Protein AF-A0A3N9XNX9-F1 (afdb_monomer)

Secondary structure (DSSP, 8-state):
-BPPPSSTT--S-EEEESS-B-SSSBPPHHHHTT-EEEPPPGGGTT--EEEEE---SS-GGGG--B---TTT-TT--S----HHHHHHHHHHHHHHHHHTT--HHHHHHHT--SSS---GGG--HHHHHHHHHHHHHTTS---

Structure (mmCIF, N/CA/C/O backbone):
data_AF-A0A3N9XNX9-F1
#
_entry.id   AF-A0A3N9XNX9-F1
#
loop_
_atom_site.group_PDB
_atom_site.id
_atom_site.type_symbol
_atom_site.label_atom_id
_atom_site.label_alt_id
_atom_site.label_comp_id
_atom_site.label_asym_id
_atom_site.label_entity_id
_atom_site.label_seq_id
_atom_site.pdbx_PDB_ins_code
_atom_site.Cartn_x
_atom_site.Cartn_y
_atom_site.Cartn_z
_atom_site.occupancy
_atom_site.B_iso_or_equiv
_atom_site.auth_seq_id
_atom_site.auth_comp_id
_atom_site.auth_asym_id
_atom_site.auth_atom_id
_atom_site.pdbx_PDB_model_num
ATOM 1 N N . TYR A 1 1 ? -9.233 4.924 5.761 1.00 97.06 1 TYR A N 1
ATOM 2 C CA . TYR A 1 1 ? -8.305 3.836 6.121 1.00 97.06 1 TYR A CA 1
ATOM 3 C C . TYR A 1 1 ? -7.040 3.994 5.300 1.00 97.06 1 TYR A C 1
ATOM 5 O O . TYR A 1 1 ? -7.146 4.123 4.087 1.00 97.06 1 TYR A O 1
ATOM 13 N N . MET A 1 2 ? -5.876 4.042 5.941 1.00 97.00 2 MET A N 1
ATOM 14 C CA . MET A 1 2 ? -4.571 4.195 5.297 1.00 97.00 2 MET A CA 1
ATOM 15 C C . MET A 1 2 ? -3.632 3.122 5.848 1.00 97.00 2 MET A C 1
ATOM 17 O O . MET A 1 2 ? -3.265 3.164 7.021 1.00 97.00 2 MET A O 1
ATOM 21 N N . ARG A 1 3 ? -3.266 2.141 5.018 1.00 97.69 3 ARG A N 1
ATOM 22 C CA . ARG A 1 3 ? -2.385 1.036 5.412 1.00 97.69 3 ARG A CA 1
ATOM 23 C C . ARG A 1 3 ? -0.923 1.442 5.252 1.00 97.69 3 ARG A C 1
ATOM 25 O O . ARG A 1 3 ? -0.483 1.726 4.139 1.00 97.69 3 ARG A O 1
ATOM 32 N N . ALA A 1 4 ? -0.181 1.440 6.353 1.00 97.44 4 ALA A N 1
ATOM 33 C CA . ALA A 1 4 ? 1.266 1.611 6.325 1.00 97.44 4 ALA A CA 1
ATOM 34 C C . ALA A 1 4 ? 1.973 0.283 5.990 1.00 97.44 4 ALA A C 1
ATOM 36 O O . ALA A 1 4 ? 1.362 -0.787 6.095 1.00 97.44 4 ALA A O 1
ATOM 37 N N . PRO A 1 5 ? 3.262 0.329 5.605 1.00 97.56 5 PRO A N 1
ATOM 38 C CA . PRO A 1 5 ? 4.096 -0.865 5.527 1.00 97.56 5 PRO A CA 1
ATOM 39 C C . PRO A 1 5 ? 4.053 -1.655 6.839 1.00 97.56 5 PRO A C 1
ATOM 41 O O . PRO A 1 5 ? 3.893 -1.075 7.916 1.00 97.56 5 PRO A O 1
ATOM 44 N N . ALA A 1 6 ? 4.197 -2.977 6.758 1.00 97.31 6 ALA A N 1
ATOM 45 C CA . ALA A 1 6 ? 4.159 -3.830 7.946 1.00 97.31 6 ALA A CA 1
ATOM 46 C C . ALA A 1 6 ? 5.375 -3.624 8.860 1.00 97.31 6 ALA A C 1
ATOM 48 O O . ALA A 1 6 ? 5.274 -3.822 10.071 1.00 97.31 6 ALA A O 1
ATOM 49 N N . THR A 1 7 ? 6.502 -3.227 8.274 1.00 96.56 7 THR A N 1
ATOM 50 C CA . THR A 1 7 ? 7.818 -3.167 8.910 1.00 96.56 7 THR A CA 1
ATOM 51 C C . THR A 1 7 ? 8.558 -1.877 8.553 1.00 96.56 7 THR A C 1
ATOM 53 O O . THR A 1 7 ? 8.270 -1.208 7.556 1.00 96.56 7 THR A O 1
ATOM 56 N N . ALA A 1 8 ? 9.519 -1.503 9.403 1.00 95.44 8 ALA A N 1
ATOM 57 C CA . ALA A 1 8 ? 10.254 -0.242 9.295 1.00 95.44 8 ALA A CA 1
ATOM 58 C C . ALA A 1 8 ? 11.191 -0.170 8.080 1.00 95.44 8 ALA A C 1
ATOM 60 O O . ALA A 1 8 ? 11.553 0.924 7.664 1.00 95.44 8 ALA A O 1
ATOM 61 N N . ASP A 1 9 ? 11.569 -1.303 7.500 1.00 94.88 9 ASP A N 1
ATOM 62 C CA . ASP A 1 9 ? 12.345 -1.384 6.259 1.00 94.88 9 ASP A CA 1
ATOM 63 C C . ASP A 1 9 ? 11.532 -0.995 5.012 1.00 94.88 9 ASP A C 1
ATOM 65 O O . ASP A 1 9 ? 12.126 -0.730 3.969 1.00 94.88 9 ASP A O 1
ATOM 69 N N . ASN A 1 10 ? 10.193 -0.930 5.110 1.00 95.38 10 ASN A N 1
ATOM 70 C CA . ASN A 1 10 ? 9.289 -0.551 4.019 1.00 95.38 10 ASN A CA 1
ATOM 71 C C . ASN A 1 10 ? 9.566 -1.336 2.721 1.00 95.38 10 ASN A C 1
ATOM 73 O O . ASN A 1 10 ? 9.466 -0.797 1.620 1.00 95.38 10 ASN A O 1
ATOM 77 N N . SER A 1 11 ? 9.929 -2.608 2.860 1.00 95.06 11 SER A N 1
ATOM 78 C CA . SER A 1 11 ? 10.398 -3.456 1.768 1.00 95.06 11 SER A CA 1
ATOM 79 C C . SER A 1 11 ? 9.516 -4.704 1.621 1.00 95.06 11 SER A C 1
ATOM 81 O O . SER A 1 11 ? 8.863 -5.091 2.589 1.00 95.06 11 SER A O 1
ATOM 83 N N . PRO A 1 12 ? 9.456 -5.328 0.429 1.00 96.38 12 PRO A N 1
ATOM 84 C CA . PRO A 1 12 ? 10.044 -4.878 -0.838 1.00 96.38 12 PRO A CA 1
ATOM 85 C C . PRO A 1 12 ? 9.286 -3.688 -1.455 1.00 96.38 12 PRO A C 1
ATOM 87 O O . PRO A 1 12 ? 8.062 -3.709 -1.581 1.00 96.38 12 PRO A O 1
ATOM 90 N N . LEU A 1 13 ? 10.014 -2.655 -1.888 1.00 95.62 13 LEU A N 1
ATOM 91 C CA . LEU A 1 13 ? 9.463 -1.478 -2.566 1.00 95.62 13 LEU A CA 1
ATOM 92 C C . LEU A 1 13 ? 9.927 -1.454 -4.021 1.00 95.62 13 LEU A C 1
ATOM 94 O O . LEU A 1 13 ? 11.114 -1.297 -4.288 1.00 95.62 13 LEU A O 1
ATOM 98 N N . LEU A 1 14 ? 8.987 -1.605 -4.951 1.00 96.44 14 LEU A N 1
ATOM 99 C CA . LEU A 1 14 ? 9.275 -1.730 -6.378 1.00 96.44 14 LEU A CA 1
ATOM 100 C C . LEU A 1 14 ? 8.372 -0.800 -7.186 1.00 96.44 14 LEU A C 1
ATOM 102 O O . LEU A 1 14 ? 7.168 -0.716 -6.929 1.00 96.44 14 LEU A O 1
ATOM 106 N N . GLU A 1 15 ? 8.942 -0.159 -8.197 1.00 95.31 15 GLU A N 1
ATOM 107 C CA . GLU A 1 15 ? 8.213 0.640 -9.179 1.00 95.31 15 GLU A CA 1
ATOM 108 C C . GLU A 1 15 ? 8.046 -0.141 -10.477 1.00 95.31 15 GLU A C 1
ATOM 110 O O . GLU A 1 15 ? 8.951 -0.855 -10.899 1.00 95.31 15 GLU A O 1
ATOM 115 N N . HIS A 1 16 ? 6.880 0.001 -11.109 1.00 95.81 16 HIS A N 1
ATOM 116 C CA . HIS A 1 16 ? 6.552 -0.632 -12.383 1.00 95.81 16 HIS A CA 1
ATOM 117 C C . HIS A 1 16 ? 6.131 0.452 -13.372 1.00 95.81 16 HIS A C 1
ATOM 119 O O . HIS A 1 16 ? 5.117 1.119 -13.165 1.00 95.81 16 HIS A O 1
ATOM 125 N N . THR A 1 17 ? 6.903 0.654 -14.438 1.00 94.94 17 THR A N 1
ATOM 126 C CA . THR A 1 17 ? 6.668 1.751 -15.383 1.00 94.94 17 THR A CA 1
ATOM 127 C C . THR A 1 17 ? 7.061 1.393 -16.816 1.00 94.94 17 THR A C 1
ATOM 129 O O . THR A 1 17 ? 7.932 0.563 -17.065 1.00 94.94 17 THR A O 1
ATOM 132 N N . LEU A 1 18 ? 6.411 2.044 -17.781 1.00 95.00 18 LEU A N 1
ATOM 133 C CA . LEU A 1 18 ? 6.847 2.110 -19.184 1.00 95.00 18 LEU A CA 1
ATOM 134 C C . LEU A 1 18 ? 7.554 3.433 -19.514 1.00 95.00 18 LEU A C 1
ATOM 136 O O . LEU A 1 18 ? 8.070 3.613 -20.614 1.00 95.00 18 LEU A O 1
ATOM 140 N N . MET A 1 19 ? 7.575 4.359 -18.560 1.00 94.25 19 MET A N 1
ATOM 141 C CA . MET A 1 19 ? 8.179 5.677 -18.668 1.00 94.25 19 MET A CA 1
ATOM 142 C C . MET A 1 19 ? 9.139 5.856 -17.481 1.00 94.25 19 MET A C 1
ATOM 144 O O . MET A 1 19 ? 8.690 6.233 -16.398 1.00 94.25 19 MET A O 1
ATOM 148 N N . PRO A 1 20 ? 10.440 5.536 -17.641 1.00 91.38 20 PRO A N 1
ATOM 149 C CA . PRO A 1 20 ? 11.429 5.586 -16.562 1.00 91.38 20 PRO A CA 1
ATOM 150 C C . PRO A 1 20 ? 11.828 7.036 -16.257 1.00 91.38 20 PRO A C 1
ATOM 152 O O . PRO A 1 20 ? 12.904 7.521 -16.624 1.00 91.38 20 PRO A O 1
ATOM 155 N N . THR A 1 21 ? 10.905 7.765 -15.638 1.00 93.00 21 THR A N 1
ATOM 156 C CA . THR A 1 21 ? 11.056 9.167 -15.260 1.00 93.00 21 THR A CA 1
ATOM 157 C C . THR A 1 21 ? 10.439 9.421 -13.895 1.00 93.00 21 THR A C 1
ATOM 159 O O . THR A 1 21 ? 9.301 9.031 -13.644 1.00 93.00 21 THR A O 1
ATOM 162 N N . HIS A 1 22 ? 11.156 10.171 -13.070 1.00 90.25 22 HIS A N 1
ATOM 163 C CA . HIS A 1 22 ? 10.629 10.878 -11.908 1.00 90.25 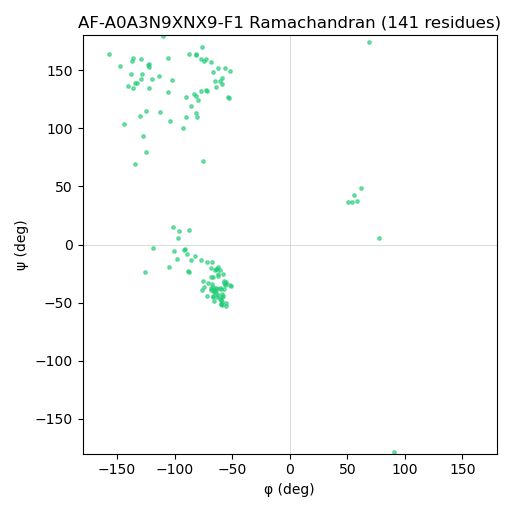22 HIS A CA 1
ATOM 164 C C . HIS A 1 22 ? 9.861 12.130 -12.348 1.00 90.25 22 HIS A C 1
ATOM 166 O O . HIS A 1 22 ? 9.972 12.572 -13.491 1.00 90.25 22 HIS A O 1
ATOM 172 N N . MET A 1 23 ? 9.142 12.777 -11.424 1.00 87.88 23 MET A N 1
ATOM 173 C CA . MET A 1 23 ? 8.413 14.023 -11.723 1.00 87.88 23 MET A CA 1
ATOM 174 C C . MET A 1 23 ? 9.298 15.134 -12.315 1.00 87.88 23 MET A C 1
ATOM 176 O O . MET A 1 23 ? 8.815 15.946 -13.097 1.00 87.88 23 MET A O 1
ATOM 180 N N . GLN A 1 24 ? 10.577 15.191 -11.928 1.00 91.00 24 GLN A N 1
ATOM 181 C CA . GLN A 1 24 ? 11.504 16.266 -12.309 1.00 91.00 24 GLN A CA 1
ATOM 182 C C . GLN A 1 24 ? 12.719 15.789 -13.121 1.00 91.00 24 GLN A C 1
ATOM 184 O O . GLN A 1 24 ? 13.540 16.610 -13.524 1.00 91.00 24 GLN A O 1
ATOM 189 N N . ALA A 1 25 ? 12.870 14.484 -13.359 1.00 92.75 25 ALA A N 1
ATOM 190 C CA . ALA A 1 25 ? 14.065 13.929 -13.991 1.00 92.75 25 ALA A CA 1
ATOM 191 C C . ALA A 1 25 ? 13.788 12.579 -14.661 1.00 92.75 25 ALA A C 1
ATOM 193 O O . ALA A 1 25 ? 12.798 11.917 -14.379 1.00 92.75 25 ALA A O 1
ATOM 194 N N . ARG A 1 26 ? 14.692 12.138 -15.537 1.00 94.94 26 ARG A N 1
ATOM 195 C CA . ARG A 1 26 ? 14.718 10.739 -15.996 1.00 94.94 26 ARG A CA 1
ATOM 196 C C . ARG A 1 26 ? 15.328 9.858 -14.907 1.00 94.94 26 ARG A C 1
ATOM 198 O O . ARG A 1 26 ? 16.066 10.373 -14.070 1.00 94.94 26 ARG A O 1
ATOM 205 N N . PHE A 1 27 ? 15.067 8.555 -14.953 1.00 94.50 27 PHE A N 1
ATOM 206 C CA . PHE A 1 27 ? 15.824 7.610 -14.131 1.00 94.50 27 PHE A CA 1
ATOM 207 C C . PHE A 1 27 ? 17.309 7.687 -14.497 1.00 94.50 27 PHE A C 1
ATOM 209 O O . PHE A 1 27 ? 17.680 7.851 -15.667 1.00 94.50 27 PHE A O 1
ATOM 216 N N . SER A 1 28 ? 18.159 7.602 -13.484 1.00 93.50 28 SER A N 1
ATOM 217 C CA . SER A 1 28 ? 19.605 7.560 -13.636 1.00 93.50 28 SER A CA 1
ATOM 218 C C . SER A 1 28 ? 20.065 6.203 -14.188 1.00 93.50 28 SER A C 1
ATOM 220 O O . SER A 1 28 ? 19.364 5.196 -14.056 1.00 93.50 28 SER A O 1
ATOM 222 N N . PRO A 1 29 ? 21.273 6.131 -14.778 1.00 94.62 29 PRO A N 1
ATOM 223 C CA . PRO A 1 29 ? 21.859 4.852 -15.159 1.00 94.62 29 PRO A CA 1
ATOM 224 C C . PRO A 1 29 ? 21.993 3.874 -13.988 1.00 94.62 29 PRO A C 1
ATOM 226 O O . PRO A 1 29 ? 21.907 2.677 -14.216 1.00 94.62 29 PRO A O 1
ATOM 229 N N . GLU A 1 30 ? 22.200 4.361 -12.760 1.00 93.25 30 GLU A N 1
ATOM 230 C CA . GLU A 1 30 ? 22.344 3.520 -11.565 1.00 93.25 30 GLU A CA 1
ATOM 231 C C . GLU A 1 30 ? 21.041 2.778 -11.244 1.00 93.25 30 GLU A C 1
ATOM 233 O O . GLU A 1 30 ? 21.054 1.559 -11.114 1.00 93.25 30 GLU A O 1
ATOM 238 N N . GLU A 1 31 ? 19.913 3.494 -11.223 1.00 91.12 31 GLU A N 1
ATOM 239 C CA . GLU A 1 31 ? 18.578 2.921 -10.984 1.00 91.12 31 GLU A CA 1
ATOM 240 C C . GLU A 1 31 ? 18.202 1.887 -12.052 1.00 91.12 31 GLU A C 1
ATOM 242 O O . GLU A 1 31 ? 17.604 0.854 -11.761 1.00 91.12 31 GLU A O 1
ATOM 247 N N . LEU A 1 32 ? 18.586 2.145 -13.305 1.00 93.81 32 LEU A N 1
ATOM 248 C CA . LEU A 1 32 ? 18.273 1.264 -14.427 1.00 93.81 32 LEU A CA 1
ATOM 249 C C . LEU A 1 32 ? 19.148 0.005 -14.495 1.00 93.81 32 LEU A C 1
ATOM 251 O O . LEU A 1 32 ? 18.807 -0.909 -15.243 1.00 93.81 32 LEU A O 1
ATOM 255 N N . ARG A 1 33 ? 20.256 -0.090 -13.747 1.00 95.44 33 ARG A N 1
ATOM 256 C CA . ARG A 1 33 ? 21.086 -1.313 -13.740 1.00 95.44 33 ARG A CA 1
ATOM 257 C C . ARG A 1 33 ? 20.373 -2.506 -13.119 1.00 95.44 33 ARG A C 1
ATOM 259 O O . ARG A 1 33 ? 20.661 -3.633 -13.503 1.00 95.44 33 ARG A O 1
ATOM 266 N N . GLU A 1 34 ? 19.453 -2.249 -12.197 1.00 92.75 34 GLU A N 1
ATOM 267 C CA . GLU A 1 34 ? 18.627 -3.266 -11.539 1.00 92.75 34 GLU A CA 1
ATOM 268 C C . GLU A 1 34 ? 17.255 -3.426 -12.216 1.00 92.75 34 GLU A C 1
ATOM 270 O O . GLU A 1 34 ? 16.355 -4.063 -11.675 1.00 92.75 34 GLU A O 1
ATOM 275 N N . ALA A 1 35 ? 17.074 -2.832 -13.401 1.00 95.56 35 ALA A N 1
ATOM 276 C CA . ALA A 1 35 ? 15.822 -2.901 -14.131 1.00 95.56 35 ALA A CA 1
ATOM 277 C C . ALA A 1 35 ? 15.576 -4.293 -14.718 1.00 95.56 35 ALA A C 1
ATOM 279 O O . ALA A 1 35 ? 16.409 -4.852 -15.434 1.00 95.56 35 ALA A O 1
ATOM 280 N N . GLU A 1 36 ? 14.367 -4.800 -14.510 1.00 96.75 36 GLU A N 1
ATOM 281 C CA . GLU A 1 36 ? 13.899 -6.047 -15.099 1.00 96.75 36 GLU A CA 1
ATOM 282 C C . GLU A 1 36 ? 12.641 -5.804 -15.926 1.00 96.75 36 GLU A C 1
ATOM 284 O O . GLU A 1 36 ? 11.708 -5.131 -15.489 1.00 96.75 36 GLU A O 1
ATOM 289 N N . LEU A 1 37 ? 12.585 -6.376 -17.128 1.00 96.94 37 LEU A N 1
ATOM 290 C CA . LEU A 1 37 ? 11.353 -6.397 -17.907 1.00 96.94 37 LEU A CA 1
ATOM 291 C C . LEU A 1 37 ? 10.475 -7.539 -17.391 1.00 96.94 37 LEU A C 1
ATOM 293 O O . LEU A 1 37 ? 10.829 -8.709 -17.535 1.00 96.94 37 LEU A O 1
ATOM 297 N N . VAL A 1 38 ? 9.335 -7.204 -16.794 1.00 97.31 38 VAL A N 1
ATOM 298 C CA . VAL A 1 38 ? 8.421 -8.184 -16.198 1.00 97.31 38 VAL A CA 1
ATOM 299 C C . VAL A 1 38 ? 7.177 -8.390 -17.052 1.00 97.31 38 VAL A C 1
ATOM 301 O O . VAL A 1 38 ? 6.839 -7.574 -17.915 1.00 97.31 38 VAL A O 1
ATOM 304 N N . ALA A 1 39 ? 6.504 -9.517 -16.817 1.00 97.00 39 ALA A N 1
ATOM 305 C CA . ALA A 1 39 ? 5.286 -9.875 -17.525 1.00 97.00 39 ALA A CA 1
ATOM 306 C C . ALA A 1 39 ? 4.204 -8.778 -17.399 1.00 97.00 39 ALA A C 1
ATOM 308 O O . ALA A 1 39 ? 4.185 -8.041 -16.410 1.00 97.00 39 ALA A O 1
ATOM 309 N N . PRO A 1 40 ? 3.303 -8.662 -18.391 1.00 96.75 40 PRO A N 1
ATOM 310 C CA . PRO A 1 40 ? 2.190 -7.722 -18.335 1.00 96.75 40 PRO A CA 1
ATOM 311 C C . PRO A 1 40 ? 1.285 -7.979 -17.127 1.00 96.75 40 PRO A C 1
ATOM 313 O O . PRO A 1 40 ? 0.987 -9.134 -16.821 1.00 96.75 40 PRO A O 1
ATOM 316 N N . PHE A 1 41 ? 0.774 -6.906 -16.526 1.00 96.69 41 PHE A N 1
ATOM 317 C CA . PHE A 1 41 ? -0.379 -6.994 -15.635 1.00 96.69 41 PHE A CA 1
ATOM 318 C C . PHE A 1 41 ? -1.673 -7.037 -16.455 1.00 96.69 41 PH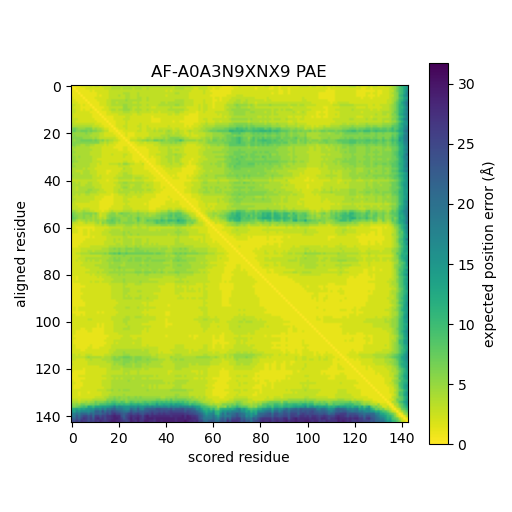E A C 1
ATOM 320 O O . PHE A 1 41 ? -1.718 -6.622 -17.619 1.00 96.69 41 PHE A O 1
ATOM 327 N N . SER A 1 42 ? -2.767 -7.466 -15.831 1.00 96.75 42 SER A N 1
ATOM 328 C CA . SER A 1 42 ? -4.099 -7.519 -16.450 1.00 96.75 42 SER A CA 1
ATOM 329 C C . SER A 1 42 ? -4.522 -6.191 -17.104 1.00 96.75 42 SER A C 1
ATOM 331 O O . SER A 1 42 ? -5.138 -6.185 -18.172 1.00 96.75 42 SER A O 1
ATOM 333 N N . PHE A 1 43 ? -4.132 -5.055 -16.517 1.00 94.81 43 PHE A N 1
ATOM 334 C CA . PHE A 1 43 ? -4.458 -3.715 -17.007 1.00 94.81 43 PHE A CA 1
ATOM 335 C C . PHE A 1 43 ? -3.438 -3.134 -18.002 1.00 94.81 43 PHE A C 1
ATOM 337 O O . PHE A 1 43 ? -3.716 -2.104 -18.620 1.00 94.81 43 PHE A O 1
ATOM 344 N N . THR A 1 44 ? -2.280 -3.774 -18.220 1.00 95.81 44 THR A N 1
ATOM 345 C CA . THR A 1 44 ? -1.246 -3.260 -19.143 1.00 95.81 44 THR A CA 1
ATOM 346 C C . THR A 1 44 ? -1.452 -3.703 -20.592 1.00 95.81 44 THR A C 1
ATOM 348 O O . THR A 1 44 ? -0.576 -3.507 -21.432 1.00 95.81 44 THR A O 1
ATOM 351 N N . LYS A 1 45 ? -2.625 -4.263 -20.928 1.00 95.75 45 LYS A N 1
ATOM 352 C CA . LYS A 1 45 ? -3.034 -4.615 -22.306 1.00 95.75 45 LYS A CA 1
ATOM 353 C C . LYS A 1 45 ? -2.022 -5.516 -23.029 1.00 95.75 45 LYS A C 1
ATOM 355 O O . LYS A 1 45 ? -1.786 -5.362 -24.224 1.00 95.75 45 LYS A O 1
ATOM 360 N N . GLY A 1 46 ? -1.408 -6.442 -22.293 1.00 96.81 46 GLY A N 1
ATOM 361 C CA . GLY A 1 46 ? -0.412 -7.373 -22.829 1.00 96.81 46 GLY A CA 1
ATOM 362 C C . GLY A 1 46 ? 0.978 -6.770 -23.048 1.00 96.81 46 GLY A C 1
ATOM 363 O O . GLY A 1 46 ? 1.853 -7.458 -23.567 1.00 96.81 46 GLY A O 1
ATOM 364 N N . VAL A 1 47 ? 1.208 -5.517 -22.645 1.00 97.62 47 VAL A N 1
ATOM 365 C CA . VAL A 1 47 ? 2.519 -4.869 -22.740 1.00 97.62 47 VAL A CA 1
ATOM 366 C C . VAL A 1 47 ? 3.311 -5.123 -21.448 1.00 97.62 47 VAL A C 1
ATOM 368 O O . VAL A 1 47 ? 2.779 -4.865 -20.362 1.00 97.62 47 VAL A O 1
ATOM 371 N N . PRO A 1 48 ? 4.551 -5.642 -21.533 1.00 97.19 48 PRO A N 1
ATOM 372 C CA . PRO A 1 48 ? 5.415 -5.829 -20.370 1.00 97.19 48 PRO A CA 1
ATOM 373 C C . PRO A 1 48 ? 5.867 -4.480 -19.807 1.00 97.19 48 PRO A C 1
ATOM 375 O O . PRO A 1 48 ? 5.891 -3.485 -20.528 1.00 97.19 48 PRO A O 1
ATOM 378 N N . VAL A 1 49 ? 6.251 -4.437 -18.533 1.00 97.19 49 VAL A N 1
ATOM 379 C CA . VAL A 1 49 ? 6.679 -3.197 -17.863 1.00 97.19 49 VAL A CA 1
ATOM 380 C C . VAL A 1 49 ? 8.083 -3.335 -17.297 1.00 97.19 49 VAL A C 1
ATOM 382 O O . VAL A 1 49 ? 8.534 -4.440 -17.001 1.00 97.19 49 VAL A O 1
ATOM 385 N N . VAL A 1 50 ? 8.780 -2.212 -17.144 1.00 96.94 50 VAL A N 1
ATOM 386 C CA . VAL A 1 50 ? 10.063 -2.176 -16.445 1.00 96.94 50 VAL A CA 1
ATOM 387 C C . VAL A 1 50 ? 9.794 -2.121 -14.948 1.00 96.94 50 VAL A C 1
ATOM 389 O O . VAL A 1 50 ? 9.048 -1.258 -14.486 1.00 96.94 50 VAL A O 1
ATOM 392 N N . ARG A 1 51 ? 10.412 -3.035 -14.204 1.00 97.31 51 ARG A N 1
ATOM 393 C CA . ARG A 1 51 ? 10.429 -3.078 -12.746 1.00 97.31 51 ARG A CA 1
ATOM 394 C C . ARG A 1 51 ? 11.793 -2.637 -12.234 1.00 97.31 51 ARG A C 1
ATOM 396 O O . ARG A 1 51 ? 12.797 -3.164 -12.700 1.00 97.31 51 ARG A O 1
ATOM 403 N N . VAL A 1 52 ? 11.825 -1.721 -11.274 1.00 96.31 52 VAL A N 1
ATOM 404 C CA . VAL A 1 52 ? 13.053 -1.259 -10.597 1.00 96.31 52 VAL A CA 1
ATOM 405 C C . VAL A 1 52 ? 12.833 -1.168 -9.085 1.00 96.31 52 VAL A C 1
ATOM 407 O O . VAL A 1 52 ? 11.676 -1.073 -8.652 1.00 96.31 52 VAL A O 1
ATOM 410 N N . PRO A 1 53 ? 13.903 -1.164 -8.268 1.00 95.19 53 PRO A N 1
ATOM 411 C CA . PRO A 1 53 ? 13.814 -0.734 -6.877 1.00 95.19 53 PRO A CA 1
ATOM 412 C C . PRO A 1 53 ? 13.184 0.660 -6.787 1.00 95.19 53 PRO A C 1
ATOM 414 O O . PRO A 1 53 ? 13.619 1.589 -7.464 1.00 95.19 53 PRO A O 1
ATOM 417 N N . GLY A 1 54 ? 12.135 0.793 -5.980 1.00 90.88 54 GLY A N 1
ATOM 418 C CA . GLY A 1 54 ? 11.501 2.082 -5.722 1.00 90.88 54 GLY A CA 1
ATOM 419 C C . GLY A 1 54 ? 12.175 2.814 -4.567 1.00 90.88 54 GLY A C 1
ATOM 420 O O . GLY A 1 54 ? 12.867 2.211 -3.744 1.00 90.88 54 GLY A O 1
ATOM 421 N N . PHE A 1 55 ? 11.913 4.112 -4.453 1.00 84.81 55 PHE A N 1
ATOM 422 C CA . PHE A 1 55 ? 12.369 4.913 -3.317 1.00 84.81 55 PHE A CA 1
ATOM 423 C C . PHE A 1 55 ? 11.214 5.712 -2.712 1.00 84.81 55 PHE A C 1
ATOM 425 O O . PHE A 1 55 ? 10.183 5.946 -3.341 1.00 84.81 55 PHE A O 1
ATOM 432 N N . THR A 1 56 ? 11.367 6.147 -1.462 1.00 85.25 56 THR A N 1
ATOM 433 C CA . THR A 1 56 ? 10.426 7.091 -0.849 1.00 85.25 56 THR A CA 1
ATOM 434 C C . THR A 1 56 ? 11.183 8.258 -0.237 1.00 85.25 56 THR A C 1
ATOM 436 O O . THR A 1 56 ? 12.252 8.083 0.341 1.00 85.25 56 THR A O 1
ATOM 439 N N . MET A 1 57 ? 10.618 9.465 -0.337 1.00 81.44 57 MET A N 1
ATOM 440 C CA . MET A 1 57 ? 11.166 10.641 0.355 1.00 81.44 57 MET A CA 1
ATOM 441 C C . MET A 1 57 ? 10.953 10.562 1.872 1.00 81.44 57 MET A C 1
ATOM 443 O O . MET A 1 57 ? 11.774 11.042 2.647 1.00 81.44 57 MET A O 1
ATOM 447 N N . ALA A 1 58 ? 9.847 9.949 2.296 1.00 85.81 58 ALA A N 1
ATOM 448 C CA . ALA A 1 58 ? 9.526 9.701 3.693 1.00 85.81 58 ALA A CA 1
ATOM 449 C C . ALA A 1 58 ? 9.032 8.264 3.856 1.00 85.81 58 ALA A C 1
ATOM 451 O O . ALA A 1 58 ? 8.282 7.747 3.021 1.00 85.81 58 ALA A O 1
ATOM 452 N N . ASN A 1 59 ? 9.457 7.602 4.929 1.00 88.75 59 ASN A N 1
ATOM 453 C CA . ASN A 1 59 ? 9.019 6.245 5.214 1.00 88.75 59 ASN A CA 1
ATOM 454 C C . ASN A 1 59 ? 7.629 6.270 5.863 1.00 88.75 59 ASN A C 1
ATOM 456 O O . ASN A 1 59 ? 7.488 6.658 7.022 1.00 88.75 59 ASN A O 1
ATOM 460 N N . ALA A 1 60 ? 6.616 5.818 5.120 1.00 90.94 60 ALA A N 1
ATOM 461 C CA . ALA A 1 60 ? 5.230 5.767 5.581 1.00 90.94 60 ALA A CA 1
ATOM 462 C C . ALA A 1 60 ? 5.044 4.931 6.861 1.00 90.94 60 ALA A C 1
ATOM 464 O O . ALA A 1 60 ? 4.134 5.210 7.637 1.00 90.94 60 ALA A O 1
ATOM 465 N N . HIS A 1 61 ? 5.926 3.959 7.133 1.00 95.19 61 HIS A N 1
ATOM 466 C CA . HIS A 1 61 ? 5.891 3.191 8.379 1.00 95.19 61 HIS A CA 1
ATOM 467 C C . HIS A 1 61 ? 5.986 4.098 9.612 1.00 95.19 61 HIS A C 1
ATOM 469 O O . HIS A 1 61 ? 5.357 3.818 10.625 1.00 95.19 61 HIS A O 1
ATOM 475 N N . ALA A 1 62 ? 6.721 5.214 9.533 1.00 94.44 62 ALA A N 1
ATOM 476 C CA . ALA A 1 62 ? 6.889 6.135 10.655 1.00 94.44 62 ALA A CA 1
ATOM 477 C C . ALA A 1 62 ? 5.576 6.782 11.135 1.00 94.44 62 ALA A C 1
ATOM 479 O O . ALA A 1 62 ? 5.540 7.266 12.262 1.00 94.44 62 ALA A O 1
ATOM 480 N N . PHE A 1 63 ? 4.528 6.781 10.305 1.00 94.00 63 PHE A N 1
ATOM 481 C CA . PHE A 1 63 ? 3.211 7.332 10.634 1.00 94.00 63 PHE A CA 1
ATOM 482 C C . PHE A 1 63 ? 2.203 6.264 11.086 1.00 94.00 63 PHE A C 1
ATOM 484 O O . PHE A 1 63 ? 1.165 6.610 11.641 1.00 94.00 63 PHE A O 1
ATOM 491 N N . GLY A 1 64 ? 2.514 4.978 10.888 1.00 96.88 64 GLY A N 1
ATOM 492 C CA . GLY A 1 64 ? 1.628 3.865 11.224 1.00 96.88 64 GLY A CA 1
ATOM 493 C C . GLY A 1 64 ? 0.375 3.761 10.346 1.00 96.88 64 GLY A C 1
ATOM 494 O O . GLY A 1 64 ? 0.103 4.587 9.475 1.00 96.88 64 GLY A O 1
ATOM 495 N N . THR A 1 65 ? -0.382 2.686 10.556 1.00 98.06 65 THR A N 1
ATOM 496 C CA . THR A 1 65 ? -1.678 2.451 9.906 1.00 98.06 65 THR A CA 1
ATOM 497 C C . THR A 1 65 ? -2.752 3.308 10.570 1.00 98.06 65 THR A C 1
ATOM 499 O O . THR A 1 65 ? -2.876 3.305 11.792 1.00 98.06 65 THR A O 1
ATOM 502 N N . LEU A 1 66 ? -3.550 4.009 9.761 1.00 97.88 66 LEU A N 1
ATOM 503 C CA . LEU A 1 66 ? -4.529 4.991 10.226 1.00 97.88 66 LEU A CA 1
ATOM 504 C C . LEU A 1 66 ? -5.960 4.624 9.819 1.00 97.88 66 LEU A C 1
ATOM 506 O O . LEU A 1 66 ? -6.236 4.175 8.700 1.00 97.88 66 LEU A O 1
ATOM 510 N N . LEU A 1 67 ? -6.904 4.889 10.714 1.00 98.31 67 LEU A N 1
ATOM 511 C CA . LEU A 1 67 ? -8.336 4.714 10.499 1.00 98.31 67 LEU A CA 1
ATOM 512 C C . LEU A 1 67 ? -9.071 5.928 11.053 1.00 98.31 67 LEU A C 1
ATOM 514 O O . LEU A 1 67 ? -8.778 6.360 12.157 1.00 98.31 67 LEU A O 1
ATOM 518 N N . TYR A 1 68 ? -10.019 6.452 10.284 1.00 98.12 68 TYR A N 1
ATOM 519 C CA . TYR A 1 68 ? -10.800 7.638 10.624 1.00 98.12 68 TYR A CA 1
ATOM 520 C C . TYR A 1 68 ? -12.255 7.393 10.250 1.00 98.12 68 TYR A C 1
ATOM 522 O O . TYR A 1 68 ? -12.526 6.740 9.234 1.00 98.12 68 TYR A O 1
ATOM 530 N N . ASP A 1 69 ? -13.167 7.956 11.033 1.00 97.75 69 ASP A N 1
ATOM 531 C CA . ASP A 1 69 ? -14.567 8.098 10.657 1.00 97.75 69 ASP A CA 1
ATOM 532 C C . ASP A 1 69 ? -14.767 9.468 10.006 1.00 97.75 69 ASP A C 1
ATOM 534 O O . ASP A 1 69 ? -14.891 10.476 10.688 1.00 97.75 69 ASP A O 1
ATOM 538 N N . LEU A 1 70 ? -14.825 9.514 8.676 1.00 96.88 70 LEU A N 1
ATOM 539 C CA . LEU A 1 70 ? -14.940 10.780 7.944 1.00 96.88 70 LEU A CA 1
ATOM 540 C C . LEU A 1 70 ? -16.286 11.493 8.151 1.00 96.88 70 LEU A C 1
ATOM 542 O O . LEU A 1 70 ? -16.398 12.666 7.802 1.00 96.88 70 LEU A O 1
ATOM 546 N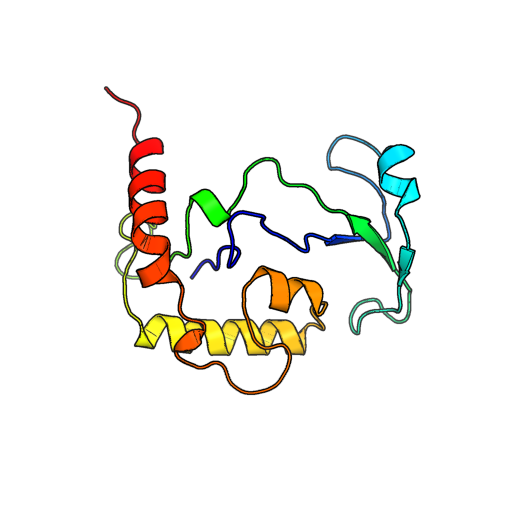 N . ALA A 1 71 ? -17.308 10.811 8.681 1.00 97.44 71 ALA A N 1
ATOM 547 C CA . ALA A 1 71 ? -18.590 11.444 8.972 1.00 97.44 71 ALA A CA 1
ATOM 548 C C . ALA A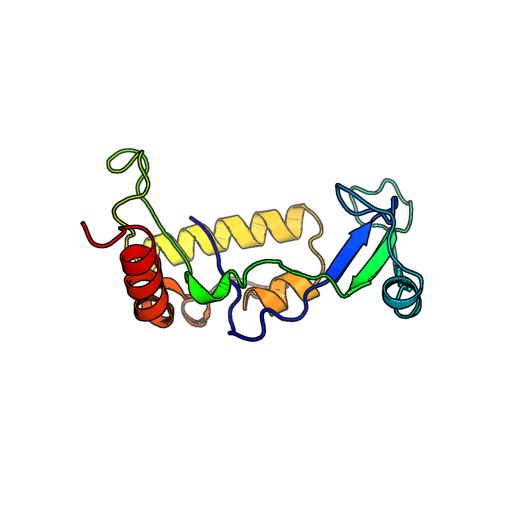 1 71 ? -18.506 12.336 10.217 1.00 97.44 71 ALA A C 1
ATOM 550 O O . ALA A 1 71 ? -19.137 13.392 10.262 1.00 97.44 71 ALA A O 1
ATOM 551 N N . THR A 1 72 ? -17.726 11.918 11.216 1.00 97.12 72 THR A N 1
ATOM 552 C CA . THR A 1 72 ? -17.558 12.638 12.488 1.00 97.12 72 THR A CA 1
ATOM 553 C C . THR A 1 72 ? -16.212 13.359 12.603 1.00 97.12 72 THR A C 1
ATOM 555 O O . THR A 1 72 ? -16.094 14.302 13.382 1.00 97.12 72 THR A O 1
ATOM 558 N N . ASP A 1 73 ? -15.228 12.968 11.794 1.00 97.38 73 ASP A N 1
ATOM 559 C CA . ASP A 1 73 ? -13.876 13.520 11.702 1.00 97.38 73 ASP A CA 1
ATOM 560 C C . ASP A 1 73 ? -13.467 13.732 10.223 1.00 97.38 73 ASP A C 1
ATOM 562 O O . ASP A 1 73 ? -12.612 13.022 9.680 1.00 97.38 73 ASP A O 1
ATOM 566 N N . PRO A 1 74 ? -14.082 14.705 9.520 1.00 96.44 74 PRO A N 1
ATOM 567 C CA . PRO A 1 74 ? -13.740 15.009 8.128 1.00 96.44 74 PRO A CA 1
ATOM 568 C C . PRO A 1 74 ? -12.305 15.537 7.963 1.00 96.44 74 PRO A C 1
ATOM 570 O O . PRO A 1 74 ? -11.750 15.448 6.868 1.00 96.44 74 PRO A O 1
ATOM 573 N N . GLY A 1 75 ? -11.712 16.077 9.035 1.00 96.25 75 GLY A N 1
ATOM 574 C CA . GLY A 1 75 ? -10.342 16.592 9.073 1.00 96.25 75 GLY A CA 1
ATOM 575 C C . GLY A 1 75 ? -9.266 15.523 9.279 1.00 96.25 75 GLY A C 1
ATOM 576 O O . GLY A 1 75 ? -8.091 15.830 9.100 1.00 96.25 75 GLY A O 1
ATOM 577 N N . GLN A 1 76 ? -9.645 14.277 9.599 1.00 95.69 76 GLN A N 1
ATOM 578 C CA . GLN A 1 76 ? -8.712 13.182 9.908 1.00 95.69 76 GLN A CA 1
ATOM 579 C C . GLN A 1 76 ? -7.783 13.508 11.094 1.00 95.69 76 GLN A C 1
ATOM 581 O O . GLN A 1 76 ? -6.601 13.157 11.109 1.00 95.69 76 GLN A O 1
ATOM 586 N N . GLU A 1 77 ? -8.314 14.192 12.104 1.00 95.06 77 GLU A N 1
ATOM 587 C CA . GLU A 1 77 ? -7.562 14.646 13.275 1.00 95.06 77 GLU A CA 1
ATOM 588 C C . GLU A 1 77 ? -7.521 13.586 14.385 1.00 95.06 77 GLU A C 1
ATOM 590 O O . GLU A 1 77 ? -6.614 13.573 15.222 1.00 95.06 77 GLU A O 1
ATOM 595 N N . ARG A 1 78 ? -8.494 12.669 14.404 1.00 95.94 78 ARG A N 1
ATOM 596 C CA . ARG A 1 78 ? -8.754 11.746 15.514 1.00 95.94 78 ARG A CA 1
ATOM 597 C C . ARG A 1 78 ? -8.747 10.297 15.015 1.00 95.94 78 ARG A C 1
ATOM 599 O O . ARG A 1 78 ? -9.814 9.714 14.806 1.00 95.94 78 ARG A O 1
ATOM 606 N N . PRO A 1 79 ? -7.558 9.691 14.822 1.00 97.12 79 PRO A N 1
ATOM 607 C CA . PRO A 1 79 ? -7.460 8.310 14.384 1.00 97.12 79 PRO A CA 1
ATOM 608 C C . PRO A 1 79 ? -8.082 7.367 15.419 1.00 97.12 79 PRO A C 1
ATOM 610 O O . PRO A 1 79 ? -8.112 7.651 16.617 1.00 97.12 79 PRO A O 1
ATOM 613 N N . LEU A 1 80 ? -8.576 6.229 14.946 1.00 97.25 80 LEU A N 1
ATOM 614 C CA . LEU A 1 80 ? -9.331 5.254 15.724 1.00 97.25 80 LEU A CA 1
ATOM 615 C C . LEU A 1 80 ? -8.551 3.947 15.861 1.00 97.25 80 LEU A C 1
ATOM 617 O O . LEU A 1 80 ? -7.913 3.505 14.905 1.00 97.25 80 LEU A O 1
ATOM 621 N N . ILE A 1 81 ? -8.682 3.288 17.015 1.00 98.19 81 ILE A N 1
ATOM 622 C CA . ILE A 1 81 ? -8.326 1.875 17.184 1.00 98.19 81 ILE A CA 1
ATOM 623 C C . ILE A 1 81 ? -9.617 1.062 17.225 1.00 98.19 81 ILE A C 1
ATOM 625 O O . ILE A 1 81 ? -10.321 1.068 18.234 1.00 98.19 81 ILE A O 1
ATOM 629 N N . ASP A 1 82 ? -9.901 0.348 16.143 1.00 98.31 82 ASP A N 1
ATOM 630 C CA . ASP A 1 82 ? -11.051 -0.546 16.028 1.00 98.31 82 ASP A CA 1
ATOM 631 C C . ASP A 1 82 ? -10.648 -1.774 15.201 1.00 98.31 82 ASP A C 1
ATOM 633 O O . ASP A 1 82 ? -10.483 -1.695 13.981 1.00 98.31 82 ASP A O 1
ATOM 637 N N . ASP A 1 83 ? -10.427 -2.897 15.888 1.00 98.44 83 ASP A N 1
ATOM 638 C CA . ASP A 1 83 ? -9.905 -4.134 15.300 1.00 98.44 83 ASP A CA 1
ATOM 639 C C . ASP A 1 83 ? -10.921 -4.768 14.325 1.00 98.44 83 ASP A C 1
ATOM 641 O O . ASP A 1 83 ? -10.527 -5.335 13.303 1.00 98.44 83 ASP A O 1
ATOM 645 N N . GLU A 1 84 ? -12.225 -4.648 14.600 1.00 98.38 84 GLU A N 1
ATOM 646 C CA . GLU A 1 84 ? -13.282 -5.181 13.729 1.00 98.38 84 GLU A CA 1
ATOM 647 C C . GLU A 1 84 ? -13.395 -4.354 12.446 1.00 98.38 84 GLU A C 1
ATOM 649 O O . GLU A 1 84 ? -13.463 -4.901 11.337 1.00 98.38 84 GLU A O 1
ATOM 654 N N . LEU A 1 85 ? -13.359 -3.025 12.579 1.00 98.31 85 LEU A N 1
ATOM 655 C CA . LEU A 1 85 ? -13.397 -2.126 11.436 1.00 98.31 85 LEU A CA 1
ATOM 656 C C . LEU A 1 85 ? -12.111 -2.223 10.607 1.00 98.31 85 LEU A C 1
ATOM 658 O O . LEU A 1 85 ? -12.191 -2.243 9.377 1.00 98.31 85 LEU A O 1
ATOM 662 N N . GLU A 1 86 ? -10.940 -2.350 11.238 1.00 98.69 86 GLU A N 1
ATOM 663 C CA . GLU A 1 86 ? -9.684 -2.609 10.530 1.00 98.69 86 GLU A CA 1
ATOM 664 C C . GLU A 1 86 ? -9.754 -3.919 9.741 1.00 98.69 86 GLU A C 1
ATOM 666 O O . GLU A 1 86 ? -9.429 -3.920 8.553 1.00 98.69 86 GLU A O 1
ATOM 671 N N . LEU A 1 87 ? -10.221 -5.015 10.351 1.00 98.69 87 LEU A N 1
ATOM 672 C CA . LEU A 1 87 ? -10.343 -6.303 9.665 1.00 98.69 87 LEU A CA 1
ATOM 673 C C . LEU A 1 87 ? -11.254 -6.200 8.435 1.00 98.69 87 LEU A C 1
ATOM 675 O O . LEU A 1 87 ? -10.914 -6.702 7.359 1.00 98.69 87 LEU A O 1
ATOM 679 N N . ARG A 1 88 ? -12.379 -5.485 8.560 1.00 98.56 88 ARG A N 1
ATOM 680 C CA . ARG A 1 88 ? -13.270 -5.196 7.430 1.00 98.56 88 ARG A CA 1
ATOM 681 C C . ARG A 1 88 ? -12.559 -4.397 6.334 1.00 98.56 88 ARG A C 1
ATOM 683 O O . ARG A 1 88 ? -12.682 -4.737 5.158 1.00 98.56 88 ARG A O 1
ATOM 690 N N . MET A 1 89 ? -11.831 -3.339 6.694 1.00 98.69 89 MET A N 1
ATOM 691 C CA . MET A 1 89 ? -11.098 -2.508 5.730 1.00 98.69 89 MET A CA 1
ATOM 692 C C . MET A 1 89 ? -9.982 -3.284 5.026 1.00 98.69 89 MET A C 1
ATOM 694 O O . MET A 1 89 ? -9.785 -3.109 3.824 1.00 98.69 89 MET A O 1
ATOM 698 N N . LEU A 1 90 ? -9.291 -4.174 5.738 1.00 98.50 90 LEU A N 1
ATOM 699 C CA . LEU A 1 90 ? -8.290 -5.059 5.156 1.00 98.50 90 LEU A CA 1
ATOM 700 C C . LEU A 1 90 ? -8.888 -6.030 4.142 1.00 98.50 90 LEU A C 1
ATOM 702 O O . LEU A 1 90 ? -8.292 -6.231 3.086 1.00 98.50 90 LEU A O 1
ATOM 706 N N . GLY A 1 91 ? -10.060 -6.600 4.435 1.00 98.56 91 GLY A N 1
ATOM 707 C CA . GLY A 1 91 ? -10.782 -7.448 3.487 1.00 98.56 91 GLY A CA 1
ATOM 708 C C . GLY A 1 91 ? -11.029 -6.727 2.160 1.00 98.56 91 GLY A C 1
ATOM 709 O O . GLY A 1 91 ? -10.647 -7.235 1.107 1.00 98.56 91 GLY A O 1
ATOM 710 N N . LEU A 1 92 ? -11.564 -5.502 2.224 1.00 98.62 92 LEU A N 1
ATOM 711 C CA . LEU A 1 92 ? -11.803 -4.663 1.0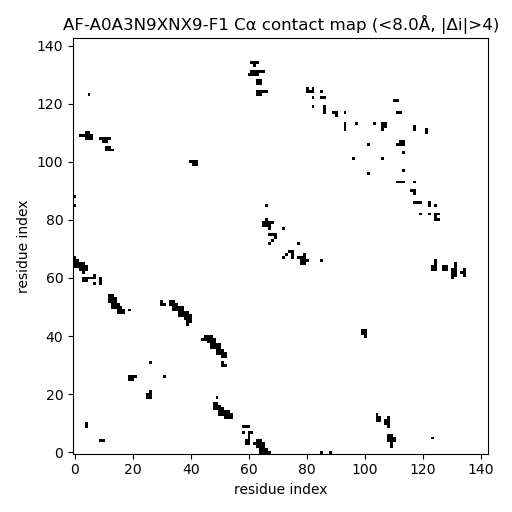42 1.00 98.62 92 LEU A CA 1
ATOM 712 C C . LEU A 1 92 ? -10.504 -4.300 0.308 1.00 98.62 92 LEU A C 1
ATOM 714 O O . LEU A 1 92 ? -10.446 -4.363 -0.919 1.00 98.62 92 LEU A O 1
ATOM 718 N N . LEU A 1 93 ? -9.452 -3.932 1.048 1.00 98.56 93 LEU A N 1
ATOM 719 C CA . LEU A 1 93 ? -8.148 -3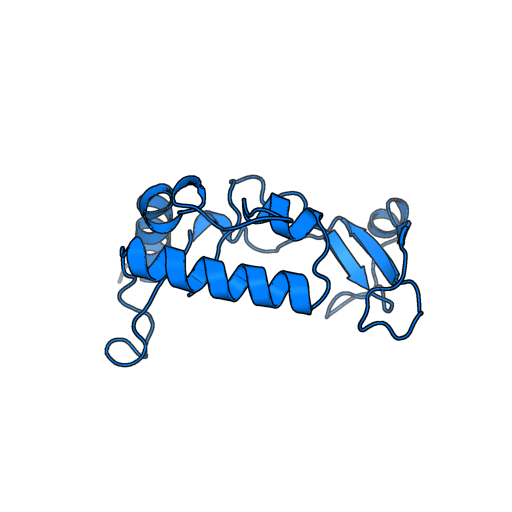.598 0.475 1.00 98.56 93 LEU A CA 1
ATOM 720 C C . LEU A 1 93 ? -7.567 -4.783 -0.306 1.00 98.56 93 LEU A C 1
ATOM 722 O O . LEU A 1 93 ? -7.176 -4.625 -1.459 1.00 98.56 93 LEU A O 1
ATOM 726 N N . VAL A 1 94 ? -7.523 -5.966 0.306 1.00 98.62 94 VAL A N 1
ATOM 727 C CA . VAL A 1 94 ? -6.950 -7.173 -0.303 1.00 98.62 94 VAL A CA 1
ATOM 728 C C . VAL A 1 94 ? -7.769 -7.640 -1.505 1.00 98.62 94 VAL A C 1
ATOM 730 O O . VAL A 1 94 ? -7.188 -8.043 -2.514 1.00 98.62 94 VAL A O 1
ATOM 733 N N . GLU A 1 95 ? -9.099 -7.558 -1.438 1.00 98.44 95 GLU A N 1
ATOM 734 C CA . GLU A 1 95 ? -9.972 -7.846 -2.579 1.00 98.44 95 GLU A 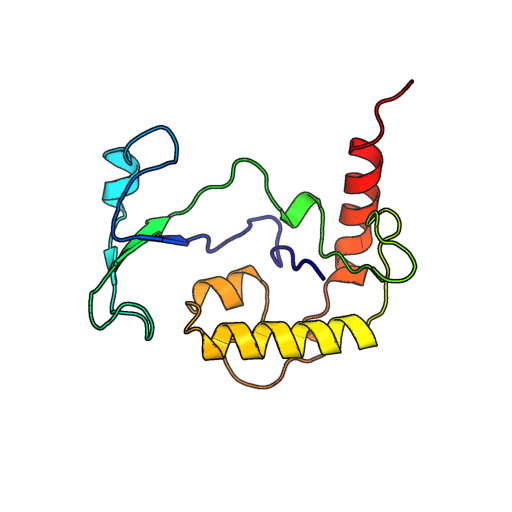CA 1
ATOM 735 C C . GLU A 1 95 ? -9.648 -6.934 -3.768 1.00 98.44 95 GLU A C 1
ATOM 737 O O . GLU A 1 95 ? -9.399 -7.424 -4.871 1.00 98.44 95 GLU A O 1
ATOM 742 N N . LEU A 1 96 ? -9.549 -5.621 -3.535 1.00 98.31 96 LEU A N 1
ATOM 743 C CA . LEU A 1 96 ? -9.190 -4.658 -4.576 1.00 98.31 96 LEU A CA 1
ATOM 744 C C . LEU A 1 96 ? -7.767 -4.867 -5.101 1.00 98.31 96 LEU A C 1
ATOM 746 O O . LEU A 1 96 ? -7.556 -4.782 -6.308 1.00 98.31 96 LEU A O 1
ATOM 750 N N . MET A 1 97 ? -6.796 -5.171 -4.238 1.00 98.44 97 MET A N 1
ATOM 751 C CA . MET A 1 97 ? -5.423 -5.466 -4.664 1.00 98.44 97 MET A CA 1
ATOM 752 C C . MET A 1 97 ? -5.380 -6.661 -5.620 1.00 98.44 97 MET A C 1
ATOM 754 O O . MET A 1 97 ? -4.744 -6.584 -6.666 1.00 98.44 97 MET A O 1
ATOM 758 N N . ARG A 1 98 ? -6.098 -7.744 -5.302 1.00 98.19 98 ARG A N 1
ATOM 759 C CA . ARG A 1 98 ? -6.186 -8.930 -6.168 1.00 98.19 98 ARG A CA 1
ATOM 760 C C . ARG A 1 98 ? -6.917 -8.625 -7.471 1.00 98.19 98 ARG A C 1
ATOM 762 O O . ARG A 1 98 ? -6.445 -9.008 -8.535 1.00 98.19 98 ARG A O 1
ATOM 769 N N . ALA A 1 99 ? -8.039 -7.909 -7.395 1.00 97.75 99 ALA A N 1
ATOM 770 C CA . ALA A 1 99 ? -8.828 -7.535 -8.568 1.00 97.75 99 ALA A CA 1
ATOM 771 C C . ALA A 1 99 ? -8.053 -6.642 -9.551 1.00 97.75 99 ALA A C 1
ATOM 773 O O . ALA A 1 99 ? -8.330 -6.671 -10.747 1.00 97.75 99 ALA A O 1
ATOM 774 N N . ASN A 1 100 ? -7.080 -5.874 -9.055 1.00 97.19 100 ASN A N 1
ATOM 775 C CA . ASN A 1 100 ? -6.232 -4.994 -9.858 1.00 97.19 100 ASN A CA 1
ATOM 776 C C . ASN A 1 100 ? -4.839 -5.577 -10.136 1.00 97.19 100 ASN A C 1
ATOM 778 O O . ASN A 1 100 ? -3.959 -4.838 -10.569 1.00 97.19 100 ASN A O 1
ATOM 782 N N . ASP A 1 101 ? -4.640 -6.880 -9.913 1.00 97.38 101 ASP A N 1
ATOM 783 C CA . ASP A 1 101 ? -3.386 -7.573 -10.230 1.00 97.38 101 ASP A CA 1
ATOM 784 C C . ASP A 1 101 ? -2.159 -6.926 -9.559 1.00 97.38 101 ASP A C 1
ATOM 786 O O . ASP A 1 101 ? -1.110 -6.713 -10.167 1.00 97.38 101 ASP A O 1
ATOM 790 N N . ALA A 1 102 ? -2.313 -6.544 -8.285 1.00 97.62 102 ALA A N 1
ATOM 791 C CA . ALA A 1 102 ? -1.214 -6.006 -7.497 1.00 97.62 102 ALA A CA 1
ATOM 792 C C . ALA A 1 102 ? -0.068 -7.034 -7.410 1.00 97.62 102 ALA A C 1
ATOM 794 O O . ALA A 1 102 ? -0.321 -8.220 -7.183 1.00 97.62 102 ALA A O 1
ATOM 795 N N . PRO A 1 103 ? 1.201 -6.606 -7.533 1.00 96.94 103 PRO A N 1
ATOM 796 C CA . PRO A 1 103 ? 2.327 -7.530 -7.501 1.00 96.94 103 PRO A CA 1
ATOM 797 C C . PRO A 1 103 ? 2.476 -8.181 -6.111 1.00 96.94 103 PRO A C 1
ATOM 799 O O . PRO A 1 103 ? 2.228 -7.509 -5.102 1.00 96.94 103 PRO A O 1
ATOM 802 N N . PRO A 1 104 ? 2.967 -9.437 -6.018 1.00 97.31 104 PRO A N 1
ATOM 803 C CA . PRO A 1 104 ? 3.198 -10.128 -4.741 1.00 97.31 104 PRO A CA 1
ATOM 804 C C . PRO A 1 104 ? 4.021 -9.315 -3.731 1.00 97.31 104 PRO A C 1
ATOM 806 O O . PRO A 1 104 ? 3.707 -9.299 -2.542 1.00 97.31 104 PRO A O 1
ATOM 809 N N . SER A 1 105 ? 5.002 -8.547 -4.219 1.00 97.50 105 SER A N 1
ATOM 810 C CA . SER A 1 105 ? 5.829 -7.646 -3.407 1.00 97.50 105 SER A CA 1
ATOM 811 C C . SER A 1 105 ? 5.001 -6.647 -2.592 1.00 97.50 105 SER A C 1
ATOM 813 O O . SER A 1 105 ? 5.363 -6.303 -1.473 1.00 97.50 105 SER A O 1
ATOM 815 N N . GLN A 1 106 ? 3.864 -6.186 -3.120 1.00 97.69 106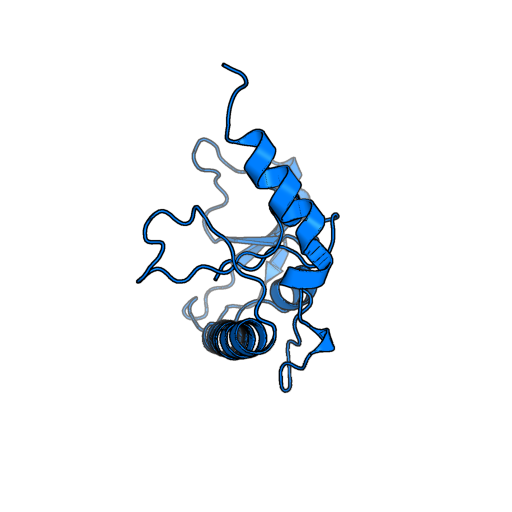 GLN A N 1
ATOM 816 C CA . GLN A 1 106 ? 3.015 -5.230 -2.417 1.00 97.69 106 GLN A CA 1
ATOM 817 C C . GLN A 1 106 ? 2.219 -5.892 -1.283 1.00 97.69 106 GLN A C 1
ATOM 819 O O . GLN A 1 106 ? 1.973 -5.248 -0.265 1.00 97.69 106 GLN A O 1
ATOM 824 N N . PHE A 1 107 ? 1.841 -7.167 -1.413 1.00 98.56 107 PHE A N 1
ATOM 825 C CA . PHE A 1 107 ? 1.227 -7.919 -0.313 1.00 98.56 107 PHE A CA 1
ATOM 826 C C . PHE A 1 107 ? 2.234 -8.143 0.819 1.00 98.56 107 PHE A C 1
ATOM 828 O O . PHE A 1 107 ? 1.920 -7.864 1.974 1.00 98.56 107 PHE A O 1
ATOM 835 N N . GLU A 1 108 ? 3.461 -8.548 0.479 1.00 98.38 108 GLU A N 1
ATOM 836 C CA . GLU A 1 108 ? 4.563 -8.725 1.432 1.00 98.38 108 GLU A CA 1
ATOM 837 C C . GLU A 1 108 ? 4.877 -7.425 2.182 1.00 98.38 108 GLU A C 1
ATOM 839 O O . GLU A 1 108 ? 4.818 -7.390 3.412 1.00 98.38 108 GLU A O 1
ATOM 844 N N . ARG A 1 109 ? 5.086 -6.325 1.448 1.00 97.62 109 ARG A N 1
ATOM 845 C CA . ARG A 1 109 ? 5.394 -5.002 2.011 1.00 97.62 109 ARG A CA 1
ATOM 846 C C . ARG A 1 109 ? 4.340 -4.511 3.006 1.00 97.62 109 ARG A C 1
ATOM 848 O O . ARG A 1 109 ? 4.660 -3.822 3.976 1.00 97.62 109 ARG A O 1
ATOM 855 N N . LEU A 1 110 ? 3.068 -4.834 2.770 1.00 98.19 110 LEU A N 1
ATOM 856 C CA . LEU A 1 110 ? 1.955 -4.453 3.646 1.00 98.19 110 LEU A CA 1
ATOM 857 C C . LEU A 1 110 ? 1.645 -5.504 4.726 1.00 98.19 110 LEU A C 1
ATOM 859 O O . LEU A 1 110 ? 0.784 -5.251 5.576 1.00 98.19 110 LEU A O 1
ATOM 863 N N . GLY A 1 111 ? 2.325 -6.656 4.720 1.00 98.06 111 GLY A N 1
ATOM 864 C CA . GLY A 1 111 ? 2.073 -7.778 5.626 1.00 98.06 111 GLY A CA 1
ATOM 865 C C . GLY A 1 111 ? 0.666 -8.344 5.456 1.00 98.06 111 GLY A C 1
ATOM 866 O O . GLY A 1 111 ? -0.067 -8.465 6.436 1.00 98.06 111 GLY A O 1
ATOM 867 N N . LEU A 1 112 ? 0.267 -8.595 4.209 1.00 98.56 112 LEU A N 1
ATOM 868 C CA . LEU A 1 112 ? -1.052 -9.089 3.815 1.00 98.56 112 LEU A CA 1
ATOM 869 C C . LEU A 1 112 ? -0.923 -10.400 3.031 1.00 98.56 112 LEU A C 1
ATOM 871 O O . LEU A 1 112 ? 0.083 -10.618 2.356 1.00 98.56 112 LEU A O 1
ATOM 875 N N . PRO A 1 113 ? -1.941 -11.274 3.065 1.00 98.25 113 PRO A N 1
ATOM 876 C CA . PRO A 1 113 ? -1.882 -12.534 2.349 1.00 98.25 113 PRO A CA 1
ATOM 877 C C . PRO A 1 113 ? -2.199 -12.319 0.863 1.00 98.25 113 PRO A C 1
ATOM 879 O O . PRO A 1 113 ? -3.277 -11.835 0.509 1.00 98.25 113 PRO A O 1
ATOM 882 N N . GLU A 1 114 ? -1.304 -12.745 -0.031 1.00 98.12 114 GLU A N 1
ATOM 883 C CA . GLU A 1 114 ? -1.570 -12.753 -1.482 1.00 98.12 114 GLU A CA 1
ATOM 884 C C . GLU A 1 114 ? -2.787 -13.635 -1.809 1.00 98.12 114 GLU A C 1
ATOM 886 O O . GLU A 1 114 ? -3.641 -13.265 -2.613 1.00 98.12 114 GLU A O 1
ATOM 891 N N . LYS A 1 115 ? -2.925 -14.773 -1.115 1.00 97.44 115 LYS A N 1
ATOM 892 C CA . LYS A 1 115 ? -4.008 -15.753 -1.287 1.00 97.44 115 LYS A CA 1
ATOM 893 C C . LYS A 1 115 ? -4.671 -16.068 0.051 1.00 97.44 115 LYS A C 1
ATOM 895 O O . LYS A 1 115 ? -4.002 -16.118 1.075 1.00 97.44 115 LYS A O 1
ATOM 900 N N . GLY A 1 116 ? -5.975 -16.340 0.027 1.00 96.75 116 GLY A N 1
ATOM 901 C CA . GLY A 1 116 ? -6.750 -16.689 1.224 1.00 96.75 116 GLY A CA 1
ATOM 902 C C . GLY A 1 116 ? -7.376 -15.487 1.947 1.00 96.75 116 GLY A C 1
ATOM 903 O O . GLY A 1 116 ? -7.300 -14.354 1.461 1.00 96.75 116 GLY A O 1
ATOM 904 N N . PRO A 1 117 ? -8.076 -15.722 3.065 1.00 97.00 117 PRO A N 1
ATOM 905 C CA . PRO A 1 117 ? -8.728 -14.661 3.825 1.00 97.00 117 PRO A CA 1
ATOM 906 C C . PRO A 1 117 ? -7.714 -13.825 4.616 1.00 97.00 117 PRO A C 1
ATOM 908 O O . PRO A 1 117 ? -6.620 -14.287 4.932 1.00 97.00 117 PRO A O 1
ATOM 911 N N . VAL A 1 118 ? -8.103 -12.601 4.973 1.00 98.06 118 VAL A N 1
ATOM 912 C CA . VAL A 1 118 ? -7.399 -11.814 5.993 1.00 98.06 118 VAL A CA 1
ATOM 913 C C . VAL A 1 118 ? -7.900 -12.246 7.374 1.00 98.06 118 VAL A C 1
ATOM 915 O O . VAL A 1 118 ? -9.109 -12.279 7.594 1.00 98.06 118 VAL A O 1
ATOM 918 N N . GLY A 1 119 ? -6.985 -12.552 8.296 1.00 98.06 119 GLY A N 1
ATOM 919 C CA . GLY A 1 119 ? -7.262 -12.746 9.724 1.00 98.06 119 GLY A CA 1
ATOM 920 C C . GLY A 1 119 ? -6.714 -11.640 10.637 1.00 98.06 119 GLY A C 1
ATOM 921 O O . GLY A 1 119 ? -6.072 -10.686 10.183 1.00 98.06 119 GLY A O 1
ATOM 922 N N . THR A 1 120 ? -6.957 -11.785 11.942 1.00 98.12 120 THR A N 1
ATOM 923 C CA . THR A 1 120 ? -6.556 -10.827 12.991 1.00 98.12 120 THR A CA 1
ATOM 924 C C . THR A 1 120 ? -5.037 -10.681 13.130 1.00 98.12 120 THR A C 1
ATOM 926 O O . THR A 1 120 ? -4.541 -9.659 13.602 1.00 98.12 120 THR A O 1
ATOM 929 N N . GLU A 1 121 ? -4.265 -11.659 12.661 1.00 98.12 121 GLU A N 1
ATOM 930 C CA . GLU A 1 121 ? -2.807 -11.620 12.590 1.00 98.12 121 GLU A CA 1
ATOM 931 C C . GLU A 1 121 ? -2.267 -10.481 11.706 1.00 98.12 121 GLU A C 1
ATOM 933 O O . GLU A 1 121 ? -1.135 -10.034 11.925 1.00 98.12 121 GLU A O 1
ATOM 938 N N . HIS A 1 122 ? -3.085 -9.974 10.776 1.00 98.50 122 HIS A N 1
ATOM 939 C CA . HIS A 1 122 ? -2.739 -8.898 9.842 1.00 98.50 122 HIS A CA 1
ATOM 940 C C . HIS A 1 122 ? -3.086 -7.489 10.350 1.00 98.50 122 HIS A C 1
ATOM 942 O O . HIS A 1 122 ? -2.752 -6.505 9.679 1.00 98.50 122 HIS A O 1
ATOM 948 N N . LEU A 1 123 ? -3.745 -7.367 11.507 1.00 98.62 123 LEU A N 1
ATOM 949 C CA . LEU A 1 123 ? -4.071 -6.078 12.122 1.00 98.62 123 LEU A CA 1
ATOM 950 C C . LEU A 1 123 ? -2.791 -5.331 12.512 1.00 98.62 123 LEU A C 1
ATOM 952 O O . LEU A 1 123 ? -1.864 -5.920 13.076 1.00 98.62 123 LEU A O 1
ATOM 956 N N . GLN A 1 124 ? -2.736 -4.034 12.212 1.00 98.25 124 GLN A N 1
ATOM 957 C CA . GLN A 1 124 ? -1.567 -3.192 12.463 1.00 98.25 124 GLN A CA 1
ATOM 958 C C . GLN A 1 124 ? -1.875 -1.942 13.274 1.00 98.25 124 GLN A C 1
ATOM 960 O O . GLN A 1 124 ? -0.951 -1.458 13.920 1.00 98.25 124 GLN A O 1
ATOM 965 N N . ILE A 1 125 ? -3.111 -1.427 13.309 1.00 98.31 125 ILE A N 1
ATOM 966 C CA . ILE A 1 125 ? -3.395 -0.143 13.979 1.00 98.31 125 ILE A CA 1
ATOM 967 C C . ILE A 1 125 ? -2.927 -0.178 15.433 1.00 98.31 125 ILE A C 1
ATOM 969 O O . ILE A 1 125 ? -2.123 0.649 15.854 1.00 98.31 125 ILE A O 1
ATOM 973 N N . ARG A 1 126 ? -3.355 -1.194 16.190 1.00 98.12 126 ARG A N 1
ATOM 974 C CA . ARG A 1 126 ? -2.958 -1.348 17.595 1.00 98.12 126 ARG A CA 1
ATOM 975 C C . ARG A 1 126 ? -1.452 -1.566 17.762 1.00 98.12 126 ARG A C 1
ATOM 977 O O . ARG A 1 126 ? -0.858 -1.036 18.694 1.00 98.12 126 ARG A O 1
ATOM 984 N N . ARG A 1 127 ? -0.824 -2.332 16.862 1.00 97.62 127 ARG A N 1
ATOM 985 C CA . ARG A 1 127 ? 0.620 -2.637 16.906 1.00 97.62 127 ARG A CA 1
ATOM 986 C C . ARG A 1 127 ? 1.473 -1.403 16.618 1.00 97.62 127 ARG A C 1
ATOM 988 O O . ARG A 1 127 ? 2.521 -1.218 17.226 1.00 97.62 127 ARG A O 1
ATOM 995 N N . GLN A 1 128 ? 1.008 -0.564 15.702 1.00 97.69 128 GLN A N 1
ATOM 996 C CA . GLN A 1 128 ? 1.689 0.632 15.223 1.00 97.69 128 GLN A CA 1
ATOM 997 C C . GLN A 1 128 ? 1.212 1.904 15.936 1.00 97.69 128 GLN A C 1
ATOM 999 O O . GLN A 1 128 ? 1.663 2.989 15.586 1.00 97.69 128 GLN A O 1
ATOM 1004 N N . TRP A 1 129 ? 0.346 1.803 16.951 1.00 97.69 129 TRP A N 1
ATOM 1005 C CA . TRP A 1 129 ? -0.289 2.966 17.580 1.00 97.69 129 TRP A CA 1
ATOM 1006 C C . TRP A 1 129 ? 0.712 3.987 18.131 1.00 97.69 129 TRP A C 1
ATOM 1008 O O . TRP A 1 129 ? 0.561 5.188 17.941 1.00 97.69 129 TRP A O 1
ATOM 1018 N N . THR A 1 130 ? 1.815 3.514 18.713 1.00 97.19 130 THR A N 1
ATOM 1019 C CA . THR A 1 130 ? 2.890 4.400 19.194 1.00 97.19 130 THR A CA 1
ATOM 1020 C C . THR A 1 130 ? 3.554 5.216 18.076 1.00 97.19 130 THR A C 1
ATOM 1022 O O . THR A 1 130 ? 4.107 6.283 18.339 1.00 97.19 130 THR A O 1
ATOM 1025 N N . LEU A 1 131 ? 3.519 4.743 16.825 1.00 96.56 131 LEU A N 1
ATOM 1026 C CA . LEU A 1 131 ? 3.987 5.487 15.651 1.00 96.56 131 LEU A CA 1
ATOM 1027 C C . LEU A 1 131 ? 2.974 6.563 15.256 1.00 96.56 131 LEU A C 1
ATOM 1029 O O . LEU A 1 131 ? 3.380 7.682 14.954 1.00 96.56 131 LEU A O 1
ATOM 1033 N N . VAL A 1 132 ? 1.677 6.251 15.338 1.00 95.69 132 VAL A N 1
ATOM 1034 C CA . VAL A 1 132 ? 0.579 7.199 15.089 1.00 95.69 132 VAL A CA 1
ATOM 1035 C C . VAL A 1 132 ? 0.669 8.383 16.053 1.00 95.69 132 VAL A C 1
ATOM 1037 O O . VAL A 1 132 ? 0.733 9.527 15.609 1.00 95.69 132 VAL A O 1
ATOM 1040 N N . GLU A 1 133 ? 0.783 8.118 17.357 1.00 94.69 133 GLU A N 1
ATOM 1041 C CA . GLU A 1 133 ? 0.897 9.163 18.388 1.00 94.69 133 GLU A CA 1
ATOM 1042 C C . GLU A 1 133 ? 2.109 10.078 18.146 1.00 94.69 133 GLU A C 1
ATOM 1044 O O . GLU A 1 133 ? 2.007 11.305 18.198 1.00 94.69 133 GLU A O 1
ATOM 1049 N N . ARG A 1 134 ? 3.264 9.491 17.804 1.00 92.06 134 ARG A N 1
ATOM 1050 C CA . ARG A 1 134 ? 4.479 10.248 17.459 1.00 92.06 134 ARG A CA 1
ATOM 1051 C C . ARG A 1 134 ? 4.329 11.041 16.164 1.00 92.06 134 ARG A C 1
ATOM 1053 O O . ARG A 1 134 ? 4.901 12.123 16.053 1.00 92.06 134 ARG A O 1
ATOM 1060 N N . GLY A 1 135 ? 3.616 10.494 15.183 1.00 86.31 135 GLY A N 1
ATOM 1061 C CA . GLY A 1 135 ? 3.325 11.153 13.915 1.00 86.31 135 GLY A CA 1
ATOM 1062 C C . GLY A 1 135 ? 2.481 12.408 14.117 1.00 86.31 135 GLY A C 1
ATOM 1063 O O . GLY A 1 135 ? 2.833 13.460 13.592 1.00 86.31 135 GLY A O 1
ATOM 1064 N N . GLN A 1 136 ? 1.434 12.324 14.942 1.00 81.25 136 GLN A N 1
ATOM 1065 C CA . GLN A 1 136 ? 0.568 13.464 15.259 1.00 81.25 136 GLN A CA 1
ATOM 1066 C C . GLN A 1 136 ? 1.301 14.562 16.040 1.00 81.25 136 GLN A C 1
ATOM 1068 O O . GLN A 1 136 ? 1.162 15.739 15.715 1.00 81.25 136 GLN A O 1
ATOM 1073 N N . ALA A 1 137 ? 2.155 14.188 16.999 1.00 74.00 137 ALA A N 1
ATOM 1074 C CA . ALA A 1 137 ? 2.946 15.143 17.777 1.00 74.00 137 ALA A CA 1
ATOM 1075 C C . ALA A 1 137 ? 3.947 15.962 16.935 1.00 74.00 137 ALA A C 1
ATOM 1077 O O . ALA A 1 137 ? 4.370 17.027 17.359 1.00 74.00 137 ALA A O 1
ATOM 1078 N N . ARG A 1 138 ? 4.337 15.485 15.744 1.00 62.50 138 ARG A N 1
ATOM 1079 C CA . ARG A 1 138 ? 5.256 16.198 14.834 1.00 62.50 138 ARG A CA 1
ATOM 1080 C C . ARG A 1 138 ? 4.567 17.198 13.903 1.00 62.50 138 ARG A C 1
ATOM 1082 O O . ARG A 1 138 ? 5.262 17.966 13.246 1.00 62.50 138 ARG A O 1
ATOM 1089 N N . ILE A 1 139 ? 3.240 17.148 13.790 1.00 58.00 139 ILE A N 1
ATOM 1090 C CA . ILE A 1 139 ? 2.465 18.004 12.877 1.00 58.00 139 ILE A CA 1
ATOM 1091 C C . ILE A 1 139 ? 2.084 19.331 13.553 1.00 58.00 139 ILE A C 1
ATOM 1093 O O . ILE A 1 139 ? 1.876 20.322 12.860 1.00 58.00 139 ILE A O 1
ATOM 1097 N N . ILE A 1 140 ? 2.056 19.374 14.888 1.00 49.72 140 ILE A N 1
ATOM 1098 C CA . ILE A 1 140 ? 1.849 20.595 15.674 1.00 49.72 140 ILE A CA 1
ATOM 1099 C C . ILE A 1 140 ? 3.237 21.201 15.951 1.00 49.72 140 ILE A C 1
ATOM 1101 O O . ILE A 1 140 ? 4.007 20.580 16.684 1.00 49.72 140 ILE A O 1
ATOM 1105 N N . PRO A 1 141 ? 3.618 22.349 15.359 1.00 39.75 141 PRO A N 1
ATOM 1106 C CA . PRO A 1 141 ? 4.827 23.048 15.777 1.00 39.75 141 PRO A CA 1
ATOM 1107 C C . PRO A 1 141 ? 4.636 23.536 17.218 1.00 39.75 141 PRO A C 1
ATOM 1109 O O . PRO A 1 141 ? 3.542 23.990 17.553 1.00 39.75 141 PRO A O 1
ATOM 1112 N N . ASP A 1 142 ? 5.681 23.462 18.046 1.00 47.38 142 ASP A N 1
ATOM 1113 C CA . ASP A 1 142 ? 5.720 24.212 19.307 1.00 47.38 142 ASP A CA 1
ATOM 1114 C C . ASP A 1 142 ? 5.433 25.698 18.998 1.00 47.38 142 ASP A C 1
ATOM 1116 O O . ASP A 1 142 ? 6.066 26.271 18.104 1.00 47.38 142 ASP A O 1
ATOM 1120 N N . GLU A 1 143 ? 4.442 26.280 19.686 1.00 38.16 143 GLU A N 1
ATOM 1121 C CA . GLU A 1 143 ? 4.105 27.716 19.633 1.00 38.16 143 GLU A CA 1
ATOM 1122 C C . GLU A 1 143 ? 5.254 28.613 20.119 1.00 38.16 143 GLU A C 1
ATOM 1124 O O . GLU A 1 143 ? 5.941 28.247 21.104 1.00 3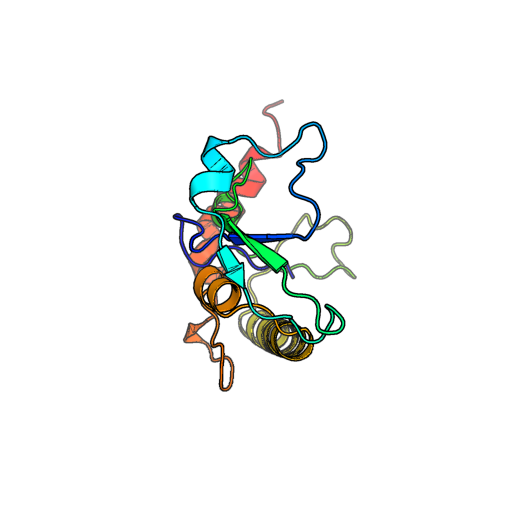8.16 143 GLU A O 1
#

Radius of gyration: 17.47 Å; Cα contacts (8 Å, |Δi|>4): 191; chains: 1; bounding box: 41×44×42 Å

Mean predicted aligned error: 4.21 Å

Solvent-accessible surface area (backbone atoms only — not comparable to full-atom values): 8581 Å² total; per-residue (Å²): 113,45,85,25,38,63,45,87,80,53,49,61,45,70,39,75,39,90,63,72,52,55,100,90,44,66,62,51,75,73,60,55,70,65,49,40,85,39,79,46,46,86,86,46,78,77,43,60,31,40,33,27,81,45,86,70,98,65,69,58,34,59,42,22,37,44,32,55,55,58,90,87,33,75,82,65,81,65,71,56,85,50,72,68,60,47,52,54,52,49,47,55,51,52,52,51,37,60,77,65,54,56,57,67,50,57,25,57,16,45,46,47,65,85,69,79,79,80,60,79,89,55,66,42,39,78,80,28,39,74,29,33,57,54,40,57,62,68,71,56,74,87,130

pLDDT: mean 93.78, std 10.2, range [38.16, 98.69]

Sequence (143 aa):
YMRAPATADNSPLLEHTLMPTHMQARFSPEELREAELVAPFSFTKGVPVVRVPGFTMANAHAFGTLLYDLATDPGQERPLIDDELELRMLGLLVELMRANDAPPSQFERLGLPEKGPVGTEHLQIRRQWTLVERGQARIIPDE

Organism: NCBI:txid709868

Foldseek 3Di:
DAFAFPDQVLPDAKDWAPQQADPVGHDDPVQCVQWDFAFDWPPNVRHTTIMTRDDDPDRRLLQWGFDDDCVVCVPSLDTDDDLVVQLVVLQVVLVVCQVRRPDPGVCNRRVHDVDDGDDSVSDICVVSVVSNVVNSVVVDPDD

Nearest PDB structures (foldseek):
  7pit-assembly1_z  TM=2.481E-01  e=6.532E+00  Mycoplasmoides pneumoniae M129